Protein AF-A0A6A4ZHB1-F1 (afdb_monomer_lite)

Sequence (116 aa):
MVVSAEVQTEQSQLHALQKLDEQCVQFQLQGNYVSALECMERALVLRRHFFGLDAVEVRESCKAVAEMCNLLSMTYLQQENYGVTLELLKKAEILTENHPQERATTLNNMACYYRR

InterPro domains:
  IPR011990 Tetratricopeptide-like helical domain superfamily [G3DSA:1.25.40.10] (4-116)
  IPR011990 Tetratricopeptide-like helical domain superfamily [SSF48452] (26-115)

Structure (mmCIF, N/CA/C/O backbone):
data_AF-A0A6A4ZHB1-F1
#
_entry.id   AF-A0A6A4ZHB1-F1
#
loop_
_atom_site.group_PDB
_atom_site.id
_atom_site.type_symbol
_atom_site.label_atom_id
_atom_site.label_alt_id
_atom_site.label_comp_id
_atom_site.label_asym_id
_atom_site.label_entity_id
_atom_site.label_seq_id
_atom_site.pdbx_PDB_ins_code
_atom_site.Cartn_x
_atom_site.Cartn_y
_atom_site.Cartn_z
_atom_site.occupancy
_atom_site.B_iso_or_equiv
_atom_site.auth_seq_id
_atom_site.auth_comp_id
_atom_site.auth_asym_id
_atom_site.auth_atom_id
_atom_site.pdbx_PDB_model_num
ATOM 1 N N . MET A 1 1 ? -30.152 -4.888 26.735 1.00 53.59 1 MET A N 1
ATOM 2 C CA . MET A 1 1 ? -29.152 -5.958 26.510 1.00 53.59 1 MET A CA 1
ATOM 3 C C . MET A 1 1 ? -28.446 -5.879 25.152 1.00 53.59 1 MET A C 1
ATOM 5 O O . MET A 1 1 ? -27.368 -6.436 25.062 1.00 53.59 1 MET A O 1
ATOM 9 N N . VAL A 1 2 ? -28.976 -5.183 24.132 1.00 55.53 2 VAL A N 1
ATOM 10 C CA . VAL A 1 2 ? -28.323 -5.056 22.804 1.00 55.53 2 VAL A CA 1
ATOM 11 C C . VAL A 1 2 ? -27.139 -4.072 22.820 1.00 55.53 2 VAL A C 1
ATOM 13 O O . VAL A 1 2 ? -26.055 -4.410 22.362 1.00 55.53 2 VAL A O 1
ATOM 16 N N . VAL A 1 3 ? -27.297 -2.927 23.496 1.00 58.41 3 VAL A N 1
ATOM 17 C CA . VAL A 1 3 ? -26.267 -1.870 23.605 1.00 58.41 3 VAL A CA 1
ATOM 18 C C . VAL A 1 3 ? -24.943 -2.385 24.190 1.00 58.41 3 VAL A C 1
ATOM 20 O O . VAL A 1 3 ? -23.870 -1.986 23.763 1.00 58.41 3 VAL A O 1
ATOM 23 N N . SER A 1 4 ? -24.991 -3.313 25.147 1.00 60.66 4 SER A N 1
ATOM 24 C CA . SER A 1 4 ? -23.785 -3.846 25.795 1.00 60.66 4 SER A CA 1
ATOM 25 C C . SER A 1 4 ? -22.967 -4.764 24.880 1.00 60.66 4 SER A C 1
ATOM 27 O O . SER A 1 4 ? -21.753 -4.831 25.027 1.00 60.66 4 SER A O 1
ATOM 29 N N . ALA A 1 5 ? -23.613 -5.465 23.941 1.00 62.44 5 ALA A N 1
ATOM 30 C CA . ALA A 1 5 ? -22.932 -6.350 22.996 1.00 62.44 5 ALA A CA 1
ATOM 31 C C . ALA A 1 5 ? -22.292 -5.562 21.841 1.00 62.44 5 ALA A C 1
ATOM 33 O O . ALA A 1 5 ? -21.167 -5.866 21.445 1.00 62.44 5 ALA A O 1
ATOM 34 N N . GLU A 1 6 ? -22.968 -4.521 21.347 1.00 61.94 6 GLU A N 1
ATOM 35 C CA . GLU A 1 6 ? -22.433 -3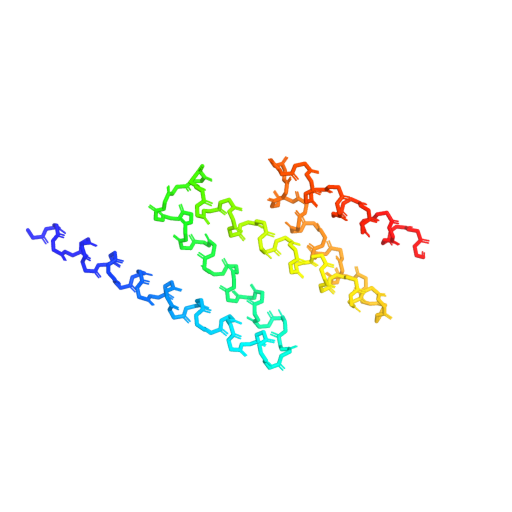.610 20.325 1.00 61.94 6 GLU A CA 1
ATOM 36 C C . GLU A 1 6 ? -21.217 -2.839 20.857 1.00 61.94 6 GLU A C 1
ATOM 38 O O . GLU A 1 6 ? -20.150 -2.904 20.252 1.00 61.94 6 GLU A O 1
ATOM 43 N N . VAL A 1 7 ? -21.313 -2.261 22.061 1.00 63.81 7 VAL A N 1
ATOM 44 C CA . VAL A 1 7 ? -20.196 -1.541 22.706 1.00 63.81 7 VAL A CA 1
ATOM 45 C C . VAL A 1 7 ? -18.989 -2.458 22.962 1.00 63.81 7 VAL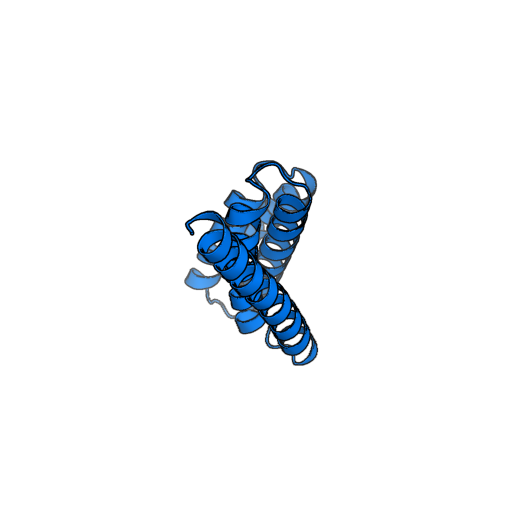 A C 1
ATOM 47 O O . VAL A 1 7 ? -17.843 -2.057 22.755 1.00 63.81 7 VAL A O 1
ATOM 50 N N . GLN A 1 8 ? -19.220 -3.715 23.358 1.00 63.59 8 GLN A N 1
ATOM 51 C CA . GLN A 1 8 ? -18.143 -4.694 23.548 1.00 63.59 8 GLN A CA 1
ATOM 52 C C . GLN A 1 8 ? -17.472 -5.079 22.217 1.00 63.59 8 GLN A C 1
ATOM 54 O O . GLN A 1 8 ? -16.257 -5.300 22.168 1.00 63.59 8 GLN A O 1
ATOM 59 N N . THR A 1 9 ? -18.252 -5.139 21.134 1.00 71.88 9 THR A N 1
ATOM 60 C CA . THR A 1 9 ? -17.756 -5.450 19.787 1.00 71.88 9 THR A CA 1
ATOM 61 C C . THR A 1 9 ? -16.925 -4.291 19.240 1.00 71.88 9 THR A C 1
ATOM 63 O O . THR A 1 9 ? -15.809 -4.515 18.769 1.00 71.88 9 THR A O 1
ATOM 66 N N . GLU A 1 10 ? -17.391 -3.053 19.401 1.00 75.38 10 GLU A N 1
ATOM 67 C CA . GLU A 1 10 ? -16.666 -1.841 19.003 1.00 75.38 10 GLU A CA 1
ATOM 68 C C . GLU A 1 10 ? -15.331 -1.693 19.745 1.00 75.38 10 GLU A C 1
ATOM 70 O O . GLU A 1 10 ? -14.296 -1.477 19.114 1.00 75.38 10 GLU A O 1
ATOM 75 N N . GLN A 1 11 ? -15.306 -1.906 21.066 1.00 79.06 11 GLN A N 1
ATOM 76 C CA . GLN A 1 11 ? -14.057 -1.894 21.839 1.00 79.06 11 GLN A CA 1
ATOM 77 C C . GLN A 1 11 ? -13.073 -2.967 21.363 1.00 79.06 11 GLN A C 1
ATOM 79 O O . GLN A 1 11 ? -11.883 -2.691 21.207 1.00 79.06 11 GLN A O 1
ATOM 84 N N . SER A 1 12 ? -13.552 -4.184 21.089 1.00 81.25 12 SER A N 1
ATOM 85 C CA . SER A 1 12 ? -12.689 -5.271 20.610 1.00 81.25 12 SER A CA 1
ATOM 86 C C . SER A 1 12 ? -12.065 -4.966 19.243 1.00 81.25 12 SER A C 1
ATOM 88 O O . SER A 1 12 ? -10.883 -5.232 19.018 1.00 81.25 12 SER A O 1
ATOM 90 N N . GLN A 1 13 ? -12.832 -4.346 18.347 1.00 82.12 13 GLN A N 1
ATOM 91 C CA . GLN A 1 13 ? -12.375 -3.953 17.021 1.00 82.12 13 GLN A CA 1
ATOM 92 C C . GLN A 1 13 ? -11.426 -2.738 17.077 1.00 82.12 13 GLN A C 1
ATOM 94 O O . GLN A 1 13 ? -10.467 -2.689 16.307 1.00 82.12 13 GLN A O 1
ATOM 99 N N . LEU A 1 14 ? -11.617 -1.801 18.015 1.00 86.06 14 LEU A N 1
ATOM 100 C CA . LEU A 1 14 ? -10.696 -0.678 18.231 1.00 86.06 14 LEU A CA 1
ATOM 101 C C . LEU A 1 14 ? -9.340 -1.170 18.763 1.00 86.06 14 LEU A C 1
ATOM 103 O O . LEU A 1 14 ? -8.290 -0.755 18.275 1.00 86.06 14 LEU A O 1
ATOM 107 N N . HIS A 1 15 ? -9.351 -2.120 19.702 1.00 89.62 15 HIS A N 1
ATOM 108 C CA . HIS A 1 15 ? -8.130 -2.792 20.151 1.00 89.62 15 HIS A CA 1
ATOM 109 C C . HIS A 1 15 ? -7.449 -3.572 19.020 1.00 89.62 15 HIS A C 1
ATOM 111 O O . HIS A 1 15 ? -6.221 -3.578 18.921 1.00 89.62 15 HIS A O 1
ATOM 117 N N . ALA A 1 16 ? -8.223 -4.210 18.137 1.00 91.19 16 ALA A N 1
ATOM 118 C CA . ALA A 1 16 ? -7.670 -4.876 16.961 1.00 91.19 16 ALA A CA 1
ATOM 119 C C . ALA A 1 16 ? -6.991 -3.883 16.002 1.00 91.19 16 ALA A C 1
ATOM 121 O O . ALA A 1 16 ? -5.923 -4.196 15.478 1.00 91.19 16 ALA A O 1
ATOM 122 N N . LEU A 1 17 ? -7.569 -2.692 15.810 1.00 93.25 17 LEU A N 1
ATOM 123 C CA . LEU A 1 17 ? -6.975 -1.625 15.004 1.00 93.25 17 LEU A CA 1
ATOM 124 C C . LEU A 1 17 ? -5.639 -1.151 15.594 1.00 93.25 17 LEU A C 1
ATOM 126 O O . LEU A 1 17 ? -4.641 -1.131 14.880 1.00 93.25 17 LEU A O 1
ATOM 130 N N . GLN A 1 18 ? -5.595 -0.871 16.900 1.00 92.88 18 GLN A N 1
ATOM 131 C CA . GLN A 1 18 ? -4.357 -0.484 17.594 1.00 92.88 18 GLN A CA 1
ATOM 132 C C . GLN A 1 18 ? -3.265 -1.545 17.440 1.00 92.88 18 GLN A C 1
ATOM 134 O O . GLN A 1 18 ? -2.131 -1.237 17.081 1.00 92.88 18 GLN A O 1
ATOM 139 N N . LYS A 1 19 ? -3.622 -2.818 17.633 1.00 95.31 19 LYS A N 1
ATOM 140 C CA . LYS A 1 19 ? -2.685 -3.929 17.466 1.00 95.31 19 LYS A CA 1
ATOM 141 C C . LYS A 1 19 ? -2.158 -4.035 16.031 1.00 95.31 19 LYS A C 1
ATOM 143 O O . LYS A 1 19 ? -0.988 -4.354 15.840 1.00 95.31 19 LYS A O 1
ATOM 148 N N . LEU A 1 20 ? -3.002 -3.798 15.025 1.00 95.94 20 LEU A N 1
ATOM 149 C CA . LEU A 1 20 ? -2.577 -3.793 13.622 1.00 95.94 20 LEU A CA 1
ATOM 150 C C . LEU A 1 20 ? -1.605 -2.648 13.327 1.00 95.94 20 LEU A C 1
ATOM 152 O O . LEU A 1 20 ? -0.622 -2.873 12.623 1.00 95.94 20 LEU A O 1
ATOM 156 N N . ASP A 1 21 ? -1.845 -1.462 13.886 1.00 94.06 21 ASP A N 1
ATOM 157 C CA . ASP A 1 21 ? -0.945 -0.316 13.736 1.00 94.06 21 ASP A CA 1
ATOM 158 C C . ASP A 1 21 ? 0.417 -0.589 14.386 1.00 94.06 21 ASP A C 1
ATOM 160 O O . ASP A 1 21 ? 1.458 -0.375 13.765 1.00 94.06 21 ASP A O 1
ATOM 164 N N . GLU A 1 22 ? 0.430 -1.149 15.597 1.00 96.31 22 GLU A N 1
ATOM 165 C CA . GLU A 1 22 ? 1.664 -1.561 16.272 1.00 96.31 22 GLU A CA 1
ATOM 166 C C . GLU A 1 22 ? 2.436 -2.606 15.456 1.00 96.31 22 GLU A C 1
ATOM 168 O O . GLU A 1 22 ? 3.643 -2.469 15.250 1.00 96.31 22 GLU A O 1
ATOM 173 N N . GLN A 1 23 ? 1.749 -3.634 14.944 1.00 96.88 23 GLN A N 1
ATOM 174 C CA . GLN A 1 23 ? 2.361 -4.656 14.091 1.00 96.88 23 GLN A CA 1
ATOM 175 C C . GLN A 1 23 ? 2.929 -4.062 12.800 1.00 96.88 23 GLN A C 1
ATOM 177 O O . GLN A 1 23 ? 4.041 -4.417 12.413 1.00 96.88 23 GLN A O 1
ATOM 182 N N . CYS A 1 24 ? 2.203 -3.139 12.163 1.00 95.75 24 CYS A N 1
ATOM 183 C CA . CYS A 1 24 ? 2.679 -2.424 10.984 1.00 95.75 24 CYS A CA 1
ATOM 184 C C . CYS A 1 24 ? 3.996 -1.699 11.278 1.00 95.75 24 CYS A C 1
ATOM 186 O O . CYS A 1 24 ? 4.978 -1.904 10.564 1.00 95.75 24 CYS A O 1
ATOM 188 N N . VAL A 1 25 ? 4.046 -0.913 12.358 1.00 95.44 25 VAL A N 1
ATOM 189 C CA . VAL A 1 25 ? 5.255 -0.179 12.759 1.00 95.44 25 VAL A CA 1
ATOM 190 C C . VAL A 1 25 ? 6.418 -1.139 13.011 1.00 95.44 25 VAL A C 1
ATOM 192 O O . VAL A 1 25 ? 7.526 -0.904 12.531 1.00 95.44 25 VAL A O 1
ATOM 195 N N . GLN A 1 26 ? 6.180 -2.254 13.706 1.00 97.75 26 GLN A N 1
ATOM 196 C CA . GLN A 1 26 ? 7.218 -3.260 13.945 1.00 97.75 26 GLN A CA 1
ATOM 197 C C . GLN A 1 26 ? 7.742 -3.876 12.641 1.00 97.75 26 GLN A C 1
ATOM 199 O O . GLN A 1 26 ? 8.955 -3.991 12.465 1.00 97.75 26 GLN A O 1
ATOM 204 N N . PHE A 1 27 ? 6.860 -4.220 11.700 1.00 98.00 27 PHE A N 1
ATOM 205 C CA . PHE A 1 27 ? 7.276 -4.741 10.398 1.00 98.00 27 PHE A CA 1
ATOM 206 C C . PHE A 1 27 ? 8.057 -3.711 9.576 1.00 98.00 27 PHE A C 1
ATOM 208 O O . PHE A 1 27 ? 9.061 -4.074 8.962 1.00 98.00 27 PHE A O 1
ATOM 215 N N . GLN A 1 28 ? 7.669 -2.432 9.608 1.00 93.88 28 GLN A N 1
ATOM 216 C CA . GLN A 1 28 ? 8.422 -1.355 8.955 1.00 93.88 28 GLN A CA 1
ATOM 217 C C . GLN A 1 28 ? 9.830 -1.203 9.542 1.00 93.88 28 GLN A C 1
ATOM 219 O O . GLN A 1 28 ? 10.791 -1.088 8.783 1.00 93.88 28 GLN A O 1
ATOM 224 N N . LEU A 1 29 ? 9.974 -1.255 10.872 1.00 96.31 29 LEU A N 1
ATOM 225 C CA . LEU A 1 29 ? 11.279 -1.189 11.547 1.00 96.31 29 LEU A CA 1
ATOM 226 C C . LEU A 1 29 ? 12.183 -2.380 11.201 1.00 96.31 29 LEU A C 1
ATOM 228 O O . LEU A 1 29 ? 13.402 -2.238 11.155 1.00 96.31 29 LEU A O 1
ATOM 232 N N . GLN A 1 30 ? 11.592 -3.544 10.931 1.00 96.75 30 GLN A N 1
ATOM 233 C CA . GLN A 1 30 ? 12.302 -4.748 10.490 1.00 96.75 30 GLN A CA 1
ATOM 234 C C . GLN A 1 30 ? 12.577 -4.769 8.975 1.00 96.75 30 GLN A C 1
ATOM 236 O O . GLN A 1 30 ? 13.201 -5.708 8.484 1.00 96.75 30 GLN A O 1
ATOM 241 N N . GLY A 1 31 ? 12.099 -3.773 8.220 1.00 94.56 31 GLY A N 1
ATOM 242 C CA . GLY A 1 31 ? 12.192 -3.735 6.758 1.00 94.56 31 GLY A CA 1
ATOM 243 C C . GLY A 1 31 ? 11.269 -4.728 6.038 1.00 94.56 31 GLY A C 1
ATOM 244 O O . GLY A 1 31 ? 11.374 -4.896 4.824 1.00 94.56 31 GLY A O 1
ATOM 245 N N . ASN A 1 32 ? 10.346 -5.382 6.750 1.00 96.81 32 ASN A N 1
ATOM 246 C CA . ASN A 1 32 ? 9.365 -6.290 6.160 1.00 96.81 32 ASN A CA 1
ATOM 247 C C . ASN A 1 32 ? 8.138 -5.511 5.657 1.00 96.81 32 ASN A C 1
ATOM 249 O O . ASN A 1 32 ? 7.049 -5.547 6.233 1.00 96.81 32 ASN A O 1
ATOM 253 N N . TYR A 1 33 ? 8.326 -4.783 4.559 1.00 96.38 33 TYR A N 1
ATOM 254 C CA . TYR A 1 33 ? 7.298 -3.906 3.996 1.00 96.38 33 TYR A CA 1
ATOM 255 C C . TYR A 1 33 ? 6.075 -4.652 3.440 1.00 96.38 33 TYR A C 1
ATOM 257 O O . TYR A 1 33 ? 4.991 -4.077 3.402 1.00 96.38 33 TYR A O 1
ATOM 265 N N . VAL A 1 34 ? 6.210 -5.927 3.057 1.00 97.06 34 VAL A N 1
ATOM 266 C CA . VAL A 1 34 ? 5.081 -6.744 2.573 1.00 97.06 34 VAL A CA 1
ATOM 267 C C . VAL A 1 34 ? 4.126 -7.058 3.722 1.00 97.06 34 VAL A C 1
ATOM 269 O O . VAL A 1 34 ? 2.936 -6.771 3.626 1.00 97.06 34 VAL A O 1
ATOM 272 N N . SER A 1 35 ? 4.647 -7.556 4.848 1.00 97.44 35 SER A N 1
ATOM 273 C CA . SER A 1 35 ? 3.826 -7.787 6.042 1.00 97.44 35 SER A CA 1
ATOM 274 C C . SER A 1 35 ? 3.280 -6.482 6.630 1.00 97.44 35 SER A C 1
ATOM 276 O O . SER A 1 35 ? 2.155 -6.459 7.128 1.00 97.44 35 SER A O 1
ATOM 278 N N . ALA A 1 36 ? 4.026 -5.375 6.529 1.00 97.94 36 ALA A N 1
ATOM 279 C CA . ALA A 1 36 ? 3.505 -4.060 6.898 1.00 97.94 36 ALA A CA 1
ATOM 280 C C . ALA A 1 36 ? 2.288 -3.672 6.041 1.00 97.94 36 ALA A C 1
ATOM 282 O O . ALA A 1 36 ? 1.259 -3.287 6.594 1.00 97.94 36 ALA A O 1
ATOM 283 N N . LEU A 1 37 ? 2.365 -3.836 4.714 1.00 98.12 37 LEU A N 1
ATOM 284 C CA . LEU A 1 37 ? 1.253 -3.546 3.807 1.00 98.12 37 LEU A CA 1
ATOM 285 C C . LEU A 1 37 ? 0.005 -4.379 4.148 1.00 98.12 37 LEU A C 1
ATOM 287 O O . LEU A 1 37 ? -1.092 -3.828 4.218 1.00 98.12 37 LEU A O 1
ATOM 291 N N . GLU A 1 38 ? 0.158 -5.673 4.438 1.00 97.31 38 GLU A N 1
ATOM 292 C CA . GLU A 1 38 ? -0.960 -6.527 4.869 1.00 97.31 38 GLU A CA 1
ATOM 293 C C . GLU A 1 38 ? -1.631 -6.009 6.153 1.00 97.31 38 GLU A C 1
ATOM 295 O O . GLU A 1 38 ? -2.863 -5.971 6.251 1.00 97.31 38 GLU A O 1
ATOM 300 N N . CYS A 1 39 ? -0.841 -5.574 7.142 1.00 97.62 39 CYS A N 1
ATOM 301 C CA . CYS A 1 39 ? -1.363 -4.950 8.359 1.00 97.62 39 CYS A CA 1
ATOM 302 C C . CYS A 1 39 ? -2.121 -3.653 8.047 1.00 97.62 39 CYS A C 1
ATOM 304 O O . CYS A 1 39 ? -3.230 -3.462 8.554 1.00 97.62 39 CYS A O 1
ATOM 306 N N . MET A 1 40 ? -1.567 -2.792 7.189 1.00 97.75 40 MET A N 1
ATOM 307 C CA . MET A 1 40 ? -2.186 -1.519 6.807 1.00 97.75 40 MET A CA 1
ATOM 308 C C . MET A 1 40 ? -3.505 -1.718 6.057 1.00 97.75 40 MET A C 1
ATOM 310 O O . MET A 1 40 ? -4.468 -1.000 6.317 1.00 97.75 40 MET A O 1
ATOM 314 N N . GLU A 1 41 ? -3.592 -2.711 5.171 1.00 97.50 41 GLU A N 1
ATOM 315 C CA . GLU A 1 41 ? -4.824 -3.031 4.442 1.00 97.50 41 GLU A CA 1
ATOM 316 C C . GLU A 1 41 ? -5.928 -3.509 5.386 1.00 97.50 41 GLU A C 1
ATOM 318 O O . GLU A 1 41 ? -7.069 -3.048 5.307 1.00 97.50 41 GLU A O 1
ATOM 323 N N . ARG A 1 42 ? -5.589 -4.378 6.344 1.00 96.75 42 ARG A N 1
ATOM 324 C CA . ARG A 1 42 ? -6.534 -4.822 7.379 1.00 96.75 42 ARG A CA 1
ATOM 325 C C . ARG A 1 42 ? -6.988 -3.659 8.258 1.00 96.75 42 ARG A C 1
ATOM 327 O O . ARG A 1 42 ? -8.174 -3.557 8.570 1.00 96.75 42 ARG A O 1
ATOM 334 N N . ALA A 1 43 ? -6.067 -2.773 8.628 1.00 96.50 43 ALA A N 1
ATOM 335 C CA . ALA A 1 43 ? -6.375 -1.585 9.413 1.00 96.50 43 ALA A CA 1
ATOM 336 C C . ALA A 1 43 ? -7.284 -0.615 8.636 1.00 96.50 43 ALA A C 1
ATOM 338 O O . ALA A 1 43 ? -8.244 -0.091 9.200 1.00 96.50 43 ALA A O 1
ATOM 339 N N . LEU A 1 44 ? -7.060 -0.440 7.329 1.00 96.12 44 LEU A N 1
ATOM 340 C CA . LEU A 1 44 ? -7.911 0.371 6.455 1.00 96.12 44 LEU A CA 1
ATOM 341 C C . LEU A 1 44 ? -9.349 -0.165 6.400 1.00 96.12 44 LEU A C 1
ATOM 343 O O . LEU A 1 44 ? -10.295 0.618 6.474 1.00 96.12 44 LEU A O 1
ATOM 347 N N . VAL A 1 45 ? -9.534 -1.486 6.317 1.00 95.00 45 VAL A N 1
ATOM 348 C CA . VAL A 1 45 ? -10.872 -2.105 6.352 1.00 95.00 45 VAL A CA 1
ATOM 349 C C . VAL A 1 45 ? -11.605 -1.765 7.653 1.00 95.00 45 VAL A C 1
ATOM 351 O O . VAL A 1 45 ? -12.766 -1.359 7.610 1.00 95.00 45 VAL A O 1
ATOM 354 N N . LEU A 1 46 ? -10.923 -1.856 8.798 1.00 93.62 46 LEU A N 1
ATOM 355 C CA . LEU A 1 46 ? -11.509 -1.487 10.089 1.00 93.62 46 LEU A CA 1
ATOM 356 C C . LEU A 1 46 ? -11.818 0.013 10.168 1.00 93.62 46 LEU A C 1
ATOM 358 O O . LEU A 1 46 ? -12.916 0.384 10.573 1.00 93.62 46 LEU A O 1
ATOM 362 N N . ARG A 1 47 ? -10.903 0.885 9.726 1.00 94.00 47 ARG A N 1
ATOM 363 C CA . ARG A 1 47 ? -11.138 2.340 9.702 1.00 94.00 47 ARG A CA 1
ATOM 364 C C . ARG A 1 47 ? -12.355 2.708 8.855 1.00 94.00 47 ARG A C 1
ATOM 366 O O . ARG A 1 47 ? -13.162 3.524 9.286 1.00 94.00 47 ARG A O 1
ATOM 373 N N . ARG A 1 48 ? -12.530 2.071 7.691 1.00 94.12 48 ARG A N 1
ATOM 374 C CA . ARG A 1 48 ? -13.707 2.273 6.826 1.00 94.12 48 ARG A CA 1
ATOM 375 C C . ARG A 1 48 ? -15.007 1.868 7.510 1.00 94.12 48 ARG A C 1
ATOM 377 O O . ARG A 1 48 ? -16.009 2.550 7.328 1.00 94.12 48 ARG A O 1
ATOM 384 N N . HIS A 1 49 ? -14.980 0.783 8.282 1.00 91.25 49 HIS A N 1
ATOM 385 C CA . HIS A 1 49 ? -16.134 0.325 9.051 1.00 91.25 49 HIS A CA 1
ATOM 386 C C . H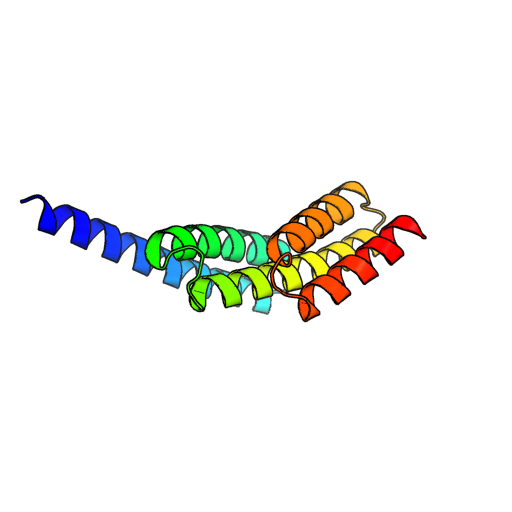IS A 1 49 ? -16.492 1.292 10.191 1.00 91.25 49 HIS A C 1
ATOM 388 O O . HIS A 1 49 ? -17.665 1.582 10.392 1.00 91.25 49 HIS A O 1
ATOM 394 N N . PHE A 1 50 ? -15.494 1.816 10.908 1.00 89.50 50 PHE A N 1
ATOM 395 C CA . PHE A 1 50 ? -15.710 2.669 12.080 1.00 89.50 50 PHE A CA 1
ATOM 396 C C . PHE A 1 50 ? -16.029 4.126 11.767 1.00 89.50 50 PHE A C 1
ATOM 398 O O . PHE A 1 50 ? -16.941 4.701 12.353 1.00 89.50 50 PHE A O 1
ATOM 405 N N . PHE A 1 51 ? -15.239 4.739 10.889 1.00 89.94 51 PHE A N 1
ATOM 406 C CA . PHE A 1 51 ? -15.272 6.185 10.674 1.00 89.94 51 PHE A CA 1
ATOM 407 C C . PHE A 1 51 ? -16.085 6.568 9.431 1.00 89.94 51 PHE A C 1
ATOM 409 O O . PHE A 1 51 ? -16.459 7.725 9.264 1.00 89.94 51 PHE A O 1
ATOM 416 N N . GLY A 1 52 ? -16.401 5.597 8.569 1.00 91.06 52 GLY A N 1
ATOM 417 C CA . GLY A 1 52 ? -17.025 5.839 7.272 1.00 91.06 52 GLY A CA 1
ATOM 418 C C . GLY A 1 52 ? -16.013 6.261 6.203 1.00 91.06 52 GLY A C 1
ATOM 419 O O . GLY A 1 52 ? -14.864 6.585 6.488 1.00 91.06 52 GLY A O 1
ATOM 420 N N . LEU A 1 53 ? -16.430 6.223 4.936 1.00 90.69 53 LEU A N 1
ATOM 421 C CA . LEU A 1 53 ? -15.523 6.367 3.787 1.00 90.69 53 LEU A CA 1
ATOM 422 C C . LEU A 1 53 ? -14.913 7.769 3.641 1.00 90.69 53 LEU A C 1
ATOM 424 O O . LEU A 1 53 ? -13.789 7.882 3.159 1.00 90.69 53 LEU A O 1
ATOM 428 N N . ASP A 1 54 ? -15.631 8.808 4.070 1.00 90.44 54 ASP A N 1
ATOM 429 C CA . ASP A 1 54 ? -15.223 10.208 3.884 1.00 90.44 54 ASP A CA 1
ATOM 430 C C . ASP A 1 54 ? -14.373 10.763 5.035 1.00 90.44 54 ASP A C 1
ATOM 432 O O . ASP A 1 54 ? -13.859 11.886 4.946 1.00 90.44 54 ASP A O 1
ATOM 436 N N . ALA A 1 55 ? -14.212 9.980 6.106 1.00 93.81 55 ALA A N 1
ATOM 437 C CA . ALA A 1 55 ? -13.455 10.366 7.284 1.00 93.81 55 ALA A CA 1
ATOM 438 C C . ALA A 1 55 ? -11.977 10.618 6.968 1.00 93.81 55 ALA A C 1
ATOM 440 O O . ALA A 1 55 ? -11.365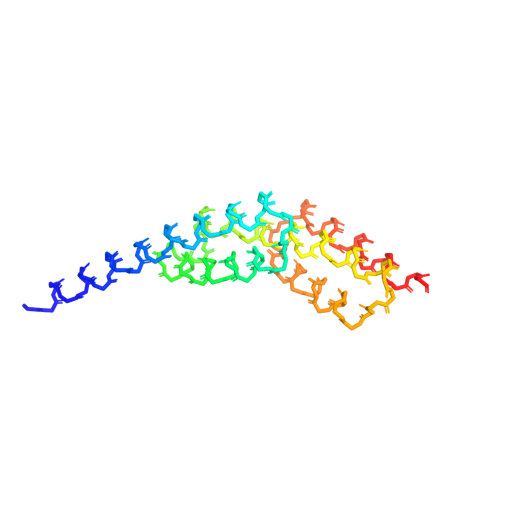 9.965 6.114 1.00 93.81 55 ALA A O 1
ATOM 441 N N . VAL A 1 56 ? -11.386 11.559 7.703 1.00 93.50 56 VAL A N 1
ATOM 442 C CA . VAL A 1 56 ? -9.976 11.932 7.541 1.00 93.50 56 VAL A CA 1
ATOM 443 C C . VAL A 1 56 ? -9.075 10.736 7.856 1.00 93.50 56 VAL A C 1
ATOM 445 O O . VAL A 1 56 ? -8.119 10.479 7.136 1.00 93.50 56 VAL A O 1
ATOM 448 N N . GLU A 1 57 ? -9.427 9.927 8.851 1.00 92.88 57 GLU A N 1
ATOM 449 C CA . GLU A 1 57 ? -8.698 8.726 9.259 1.00 92.88 57 GLU A CA 1
ATOM 450 C C . GLU A 1 57 ? -8.619 7.681 8.138 1.00 92.88 57 GLU A C 1
ATOM 452 O O . GLU A 1 57 ? -7.583 7.041 7.943 1.00 92.88 57 GLU A O 1
ATOM 457 N N . VAL A 1 58 ? -9.705 7.507 7.379 1.00 95.19 58 VAL A N 1
ATOM 458 C CA . VAL A 1 58 ? -9.735 6.603 6.220 1.00 95.19 58 VAL A CA 1
ATOM 459 C C . VAL A 1 58 ? -8.902 7.175 5.087 1.00 95.19 58 VAL A C 1
ATOM 461 O O . VAL A 1 58 ? -8.136 6.441 4.467 1.00 95.19 58 VAL A O 1
ATOM 464 N N . ARG A 1 59 ? -9.002 8.484 4.857 1.00 94.62 59 ARG A N 1
ATOM 465 C CA . ARG A 1 59 ? -8.247 9.198 3.829 1.00 94.62 59 ARG A CA 1
ATOM 466 C C . ARG A 1 59 ? -6.738 9.069 4.014 1.00 94.62 59 ARG A C 1
ATOM 468 O O . ARG A 1 59 ? -6.039 8.648 3.095 1.00 94.62 59 ARG A O 1
ATOM 475 N N . GLU A 1 60 ? -6.254 9.367 5.216 1.00 94.06 60 GLU A N 1
ATOM 476 C CA . GLU A 1 60 ? -4.835 9.250 5.560 1.00 94.06 60 GLU A CA 1
ATOM 477 C C . GLU A 1 60 ? -4.363 7.792 5.472 1.00 94.06 60 GLU A C 1
ATOM 479 O O . GLU A 1 60 ? -3.275 7.509 4.970 1.00 94.06 60 GLU A O 1
ATOM 484 N N . SER A 1 61 ? -5.210 6.836 5.869 1.00 95.69 61 SER A N 1
ATOM 485 C CA . SER A 1 61 ? -4.892 5.412 5.733 1.00 95.69 61 SER A CA 1
ATOM 486 C C . SER A 1 61 ? -4.845 4.956 4.267 1.00 95.69 61 SER A C 1
ATOM 488 O O . SER A 1 61 ? -3.968 4.167 3.922 1.00 95.69 61 SER A O 1
ATOM 490 N N . CYS A 1 62 ? -5.739 5.434 3.394 1.00 96.56 62 CYS A N 1
ATOM 491 C CA . CYS A 1 62 ? -5.700 5.157 1.952 1.00 96.56 62 CYS A CA 1
ATOM 492 C C . CYS A 1 62 ? -4.412 5.689 1.326 1.00 96.56 62 CYS A C 1
ATOM 494 O O . CYS A 1 62 ? -3.743 4.963 0.589 1.00 96.56 62 CYS A O 1
ATOM 496 N N . LYS A 1 63 ? -4.043 6.929 1.668 1.00 96.00 63 LYS A N 1
ATOM 497 C CA . LYS A 1 63 ? -2.784 7.548 1.254 1.00 96.00 63 LYS A CA 1
ATOM 498 C C . LYS A 1 63 ? -1.582 6.692 1.653 1.00 96.00 63 LYS A C 1
ATOM 500 O O . LYS A 1 63 ? -0.792 6.321 0.788 1.00 96.00 63 LYS A O 1
ATOM 505 N N . ALA A 1 64 ? -1.481 6.314 2.926 1.00 95.88 64 ALA A N 1
ATOM 506 C CA . ALA A 1 64 ? -0.353 5.528 3.423 1.00 95.88 64 ALA A CA 1
ATOM 507 C C . ALA A 1 64 ? -0.250 4.151 2.737 1.00 95.88 64 ALA A C 1
ATOM 509 O O . ALA A 1 64 ? 0.842 3.709 2.373 1.00 95.88 64 ALA A O 1
ATOM 510 N N . VAL A 1 65 ? -1.384 3.473 2.515 1.00 98.00 65 VAL A N 1
ATOM 511 C CA . VAL A 1 65 ? -1.416 2.191 1.786 1.00 98.00 65 VAL A CA 1
ATOM 512 C C . VAL A 1 65 ? -0.972 2.385 0.333 1.00 98.00 65 VAL A C 1
ATOM 514 O O . VAL A 1 65 ? -0.161 1.606 -0.165 1.00 98.00 65 VAL A O 1
ATOM 517 N N . ALA A 1 66 ? -1.437 3.438 -0.344 1.00 98.19 66 ALA A N 1
ATOM 518 C CA . ALA A 1 66 ? -1.039 3.732 -1.718 1.00 98.19 66 ALA A CA 1
ATOM 519 C C . ALA A 1 66 ? 0.461 4.044 -1.847 1.00 98.19 66 ALA A C 1
ATOM 521 O O . ALA A 1 66 ? 1.110 3.572 -2.783 1.00 98.19 66 ALA A O 1
ATOM 522 N N . GLU A 1 67 ? 1.034 4.797 -0.907 1.00 97.25 67 GLU A N 1
ATOM 523 C CA . GLU A 1 67 ? 2.475 5.069 -0.842 1.00 97.25 67 GLU A CA 1
ATOM 524 C C . GLU A 1 67 ? 3.287 3.775 -0.691 1.00 97.25 67 GLU A C 1
ATOM 526 O O . GLU A 1 67 ? 4.247 3.560 -1.436 1.00 97.25 67 GLU A O 1
ATOM 531 N N . MET A 1 68 ? 2.860 2.867 0.192 1.00 98.12 68 MET A N 1
ATOM 532 C CA . MET A 1 68 ? 3.501 1.558 0.350 1.00 98.12 68 MET A CA 1
ATOM 533 C C . MET A 1 68 ? 3.379 0.678 -0.891 1.00 98.12 68 MET A C 1
ATOM 535 O O . MET A 1 68 ? 4.362 0.056 -1.301 1.00 98.12 68 MET A O 1
ATOM 539 N N . CYS A 1 69 ? 2.205 0.641 -1.525 1.00 98.56 69 CYS A N 1
ATOM 540 C CA . CYS A 1 69 ? 2.025 -0.063 -2.791 1.00 98.56 69 CYS A CA 1
ATOM 541 C C . CYS A 1 69 ? 2.961 0.490 -3.871 1.00 98.56 69 CYS A C 1
ATOM 543 O O . CYS A 1 69 ? 3.612 -0.288 -4.565 1.00 98.56 69 CYS A O 1
ATOM 545 N N . ASN A 1 70 ? 3.078 1.816 -3.990 1.00 98.44 70 ASN A N 1
ATOM 546 C CA . ASN A 1 70 ? 3.993 2.459 -4.932 1.00 98.44 70 ASN A CA 1
ATOM 547 C C . ASN A 1 70 ? 5.450 2.060 -4.667 1.00 98.44 70 ASN A C 1
ATOM 549 O O . ASN A 1 70 ? 6.136 1.635 -5.599 1.00 98.44 70 ASN A O 1
ATOM 553 N N . LEU A 1 71 ? 5.902 2.127 -3.412 1.00 97.94 71 LEU A N 1
ATOM 554 C CA . LEU A 1 71 ? 7.253 1.725 -3.017 1.00 97.94 71 LEU A CA 1
ATOM 555 C C . LEU A 1 71 ? 7.544 0.269 -3.409 1.00 97.94 71 LEU A C 1
ATOM 557 O O . LEU A 1 71 ? 8.470 0.003 -4.175 1.00 97.94 71 LEU A O 1
ATOM 561 N N . LEU A 1 72 ? 6.714 -0.663 -2.931 1.00 98.50 72 LEU A N 1
ATOM 562 C CA . LEU A 1 72 ? 6.884 -2.093 -3.185 1.00 98.50 72 LEU A CA 1
ATOM 563 C C . LEU A 1 72 ? 6.796 -2.419 -4.674 1.00 98.50 72 LEU A C 1
ATOM 565 O O . LEU A 1 72 ? 7.566 -3.240 -5.168 1.00 98.50 72 LEU A O 1
ATOM 569 N N . SER A 1 73 ? 5.901 -1.761 -5.413 1.00 98.44 73 SER A N 1
ATOM 570 C CA . SER A 1 73 ? 5.752 -1.996 -6.848 1.00 98.44 73 SER A CA 1
ATOM 571 C C . SER A 1 73 ? 7.056 -1.718 -7.599 1.00 98.44 73 SER A C 1
ATOM 573 O O . SER A 1 73 ? 7.452 -2.523 -8.443 1.00 98.44 73 SER A O 1
ATOM 575 N N . MET A 1 74 ? 7.772 -0.6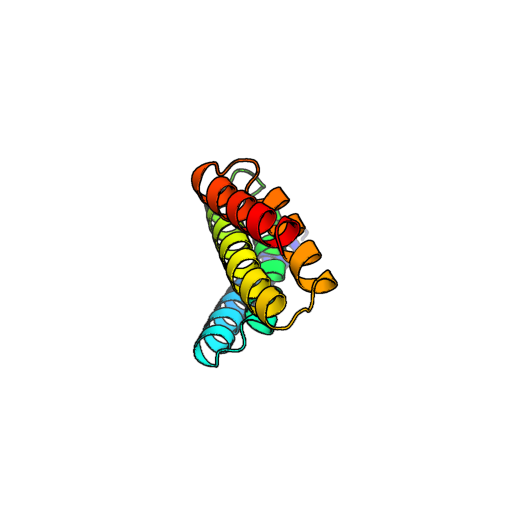43 -7.249 1.00 98.44 74 MET A N 1
ATOM 576 C CA . MET A 1 74 ? 9.055 -0.300 -7.863 1.00 98.44 74 MET A CA 1
ATOM 577 C C . MET A 1 74 ? 10.167 -1.257 -7.438 1.00 98.44 74 MET A C 1
ATOM 579 O O . MET A 1 74 ? 10.979 -1.645 -8.277 1.00 98.44 74 MET A O 1
ATOM 583 N N . THR A 1 75 ? 10.162 -1.724 -6.188 1.00 98.00 75 THR A N 1
ATOM 584 C CA . THR A 1 75 ? 11.064 -2.796 -5.741 1.00 98.00 75 THR A CA 1
ATOM 585 C C . THR A 1 75 ? 10.847 -4.084 -6.539 1.00 98.00 75 THR A C 1
ATOM 587 O O . THR A 1 75 ? 11.808 -4.674 -7.025 1.00 98.00 75 THR A O 1
ATOM 590 N N . TYR A 1 76 ? 9.596 -4.502 -6.740 1.00 98.44 76 TYR A N 1
ATOM 591 C CA . TYR A 1 76 ? 9.274 -5.683 -7.544 1.00 98.44 76 TYR A CA 1
ATOM 592 C C . TYR A 1 76 ? 9.546 -5.482 -9.036 1.00 98.44 76 TYR A C 1
ATOM 594 O O . TYR A 1 76 ? 9.931 -6.435 -9.712 1.00 98.44 76 TYR A O 1
ATOM 602 N N . LEU A 1 77 ? 9.423 -4.251 -9.545 1.00 98.19 77 LEU A N 1
ATOM 603 C CA . LEU A 1 77 ? 9.736 -3.933 -10.937 1.00 98.19 77 LEU A CA 1
ATOM 604 C C . LEU A 1 77 ? 11.225 -4.152 -11.223 1.00 98.19 77 LEU A C 1
ATOM 606 O O . LEU A 1 77 ? 11.563 -4.726 -12.254 1.00 98.19 77 LEU A O 1
ATOM 610 N N . GLN A 1 78 ? 12.099 -3.744 -10.296 1.00 97.75 78 GLN A N 1
ATOM 611 C CA . GLN A 1 78 ? 13.546 -3.982 -10.376 1.00 97.75 78 GLN A CA 1
ATOM 612 C C . GLN A 1 78 ? 13.914 -5.470 -10.324 1.00 97.75 78 GLN A C 1
ATOM 614 O O . GLN A 1 78 ? 14.950 -5.860 -10.847 1.00 97.75 78 GLN A O 1
ATOM 619 N N . GLN A 1 79 ? 13.069 -6.293 -9.703 1.00 97.94 79 GLN A N 1
ATOM 620 C CA . GLN A 1 79 ? 13.224 -7.749 -9.641 1.00 97.94 79 GLN A CA 1
ATOM 621 C C . GLN A 1 79 ? 12.532 -8.468 -10.810 1.00 97.94 79 GLN A C 1
ATOM 623 O O . GLN A 1 79 ? 12.378 -9.685 -10.768 1.00 97.94 79 GLN A O 1
ATOM 628 N N . GLU A 1 80 ? 12.055 -7.724 -11.813 1.00 97.69 80 GLU A N 1
ATOM 629 C CA . GLU A 1 80 ? 11.328 -8.244 -12.979 1.00 97.69 80 GLU A CA 1
ATOM 630 C C . GLU A 1 80 ? 10.030 -8.999 -12.629 1.00 97.69 80 GLU A C 1
ATOM 632 O O . GLU A 1 80 ? 9.455 -9.718 -13.447 1.00 97.69 80 GLU A O 1
ATOM 637 N N . ASN A 1 81 ? 9.490 -8.785 -11.424 1.00 98.12 81 ASN A N 1
ATOM 638 C CA . ASN A 1 81 ? 8.224 -9.373 -10.999 1.00 98.12 81 ASN A CA 1
ATOM 639 C C . ASN A 1 81 ? 7.035 -8.508 -11.450 1.00 98.12 81 ASN A C 1
ATOM 641 O O . ASN A 1 81 ? 6.351 -7.844 -10.669 1.00 98.12 81 ASN A O 1
ATOM 645 N N . TYR A 1 82 ? 6.786 -8.527 -12.758 1.00 97.81 82 TYR A N 1
ATOM 646 C CA . TYR A 1 82 ? 5.799 -7.669 -13.415 1.00 97.81 82 TYR A CA 1
ATOM 647 C C . TYR A 1 82 ? 4.343 -7.960 -13.041 1.00 97.81 82 TYR A C 1
ATOM 649 O O . TYR A 1 82 ? 3.495 -7.078 -13.206 1.00 97.81 82 TYR A O 1
ATOM 657 N N . GLY A 1 83 ? 4.038 -9.173 -12.574 1.00 98.19 83 GLY A N 1
ATOM 658 C CA . GLY A 1 83 ? 2.704 -9.521 -12.084 1.00 98.19 83 GLY A CA 1
ATOM 659 C C . GLY A 1 83 ? 2.3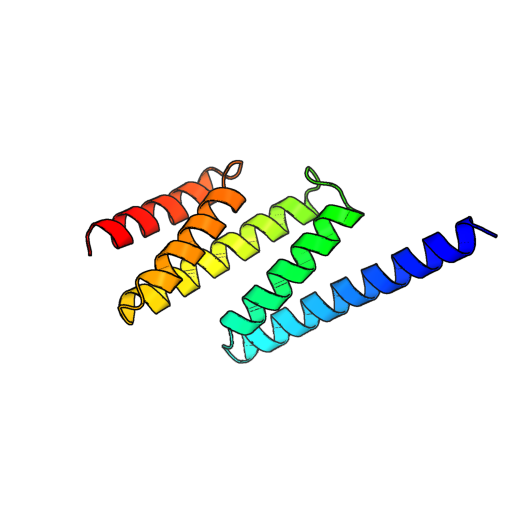91 -8.747 -10.808 1.00 98.19 83 GLY A C 1
ATOM 660 O O . GLY A 1 83 ? 1.480 -7.919 -10.791 1.00 98.19 83 GLY A O 1
ATOM 661 N N . VAL A 1 84 ? 3.236 -8.927 -9.788 1.00 98.19 84 VAL A N 1
ATOM 662 C CA . VAL A 1 84 ? 3.072 -8.278 -8.479 1.00 98.19 84 VAL A CA 1
ATOM 663 C C . VAL A 1 84 ? 3.163 -6.756 -8.598 1.00 98.19 84 VAL A C 1
ATOM 665 O O . VAL A 1 84 ? 2.362 -6.043 -7.994 1.00 98.19 84 VAL A O 1
ATOM 668 N N . THR A 1 85 ? 4.071 -6.228 -9.428 1.00 98.56 85 THR A N 1
ATOM 669 C CA . THR A 1 85 ? 4.138 -4.777 -9.656 1.00 98.56 85 THR A CA 1
ATOM 670 C C . THR A 1 85 ? 2.811 -4.217 -10.171 1.00 98.56 85 THR A C 1
ATOM 672 O O . THR A 1 85 ? 2.365 -3.182 -9.677 1.00 98.56 85 THR A O 1
ATOM 675 N N . LEU A 1 86 ? 2.166 -4.868 -11.149 1.00 98.50 86 LEU A N 1
ATOM 676 C CA . LEU A 1 86 ? 0.917 -4.347 -11.716 1.00 98.50 86 LEU A CA 1
ATOM 677 C C . LEU A 1 86 ? -0.222 -4.386 -10.705 1.00 98.50 86 LEU A C 1
ATOM 679 O O . LEU A 1 86 ? -1.023 -3.456 -10.655 1.00 98.50 86 LEU A O 1
ATOM 683 N N . GLU A 1 87 ? -0.303 -5.460 -9.924 1.00 98.50 87 GLU A N 1
ATOM 684 C CA . GLU A 1 87 ? -1.318 -5.613 -8.883 1.00 98.50 87 GLU A CA 1
ATOM 685 C C . GLU A 1 87 ? -1.211 -4.501 -7.837 1.00 98.50 87 GLU A C 1
ATOM 687 O O . GLU A 1 87 ? -2.213 -3.861 -7.511 1.00 98.50 87 GLU A O 1
ATOM 692 N N . LEU A 1 88 ? 0.007 -4.207 -7.377 1.00 98.69 88 LEU A N 1
ATOM 693 C CA . LEU A 1 88 ? 0.261 -3.123 -6.431 1.00 98.69 88 LEU A CA 1
ATOM 694 C C . LEU A 1 88 ? -0.063 -1.747 -7.026 1.00 98.69 88 LEU A C 1
ATOM 696 O O . LEU A 1 88 ? -0.704 -0.935 -6.361 1.00 98.69 88 LEU A O 1
ATOM 700 N N . LEU A 1 89 ? 0.312 -1.489 -8.284 1.00 98.62 89 LEU A N 1
ATOM 701 C CA . LEU A 1 89 ? 0.002 -0.215 -8.944 1.00 98.62 89 LEU A CA 1
ATOM 702 C C . LEU A 1 89 ? -1.500 -0.013 -9.150 1.00 98.62 89 LEU A C 1
ATOM 704 O O . LEU A 1 89 ? -2.001 1.077 -8.892 1.00 98.62 89 LEU A O 1
ATOM 708 N N . LYS A 1 90 ? -2.237 -1.060 -9.538 1.00 98.50 90 LYS A N 1
ATOM 709 C CA . LYS A 1 90 ? -3.704 -1.006 -9.647 1.00 98.50 90 LYS A CA 1
ATOM 710 C C . LYS A 1 90 ? -4.363 -0.747 -8.294 1.00 98.50 90 LYS A C 1
ATOM 712 O O . LYS A 1 90 ? -5.312 0.028 -8.215 1.00 98.50 90 LYS A O 1
ATOM 717 N N . LYS A 1 91 ? -3.855 -1.363 -7.220 1.00 98.38 91 LYS A N 1
ATOM 718 C CA . LYS A 1 91 ? -4.341 -1.101 -5.859 1.00 98.38 91 LYS A CA 1
ATOM 719 C C . LYS A 1 91 ? -4.113 0.363 -5.468 1.00 98.38 91 LYS A C 1
ATOM 721 O O . LYS A 1 91 ? -5.044 1.016 -5.004 1.00 98.38 91 LYS A O 1
ATOM 726 N N . ALA A 1 92 ? -2.914 0.892 -5.715 1.00 98.38 92 ALA A N 1
ATOM 727 C CA . ALA A 1 92 ? -2.594 2.296 -5.462 1.00 98.38 92 ALA A CA 1
ATOM 728 C C . ALA A 1 92 ? -3.458 3.258 -6.300 1.00 98.38 92 ALA A C 1
ATOM 730 O O . ALA A 1 92 ? -3.891 4.288 -5.790 1.00 98.38 92 ALA A O 1
ATOM 731 N N . GLU A 1 93 ? -3.755 2.923 -7.558 1.00 98.06 93 GLU A N 1
ATOM 732 C CA . GLU A 1 93 ? -4.574 3.761 -8.444 1.00 98.06 93 GLU A CA 1
ATOM 733 C C . GLU A 1 93 ? -5.998 3.929 -7.900 1.00 98.06 93 GLU A C 1
ATOM 735 O O . GLU A 1 93 ? -6.501 5.049 -7.836 1.00 98.06 93 GLU A O 1
ATOM 740 N N . ILE A 1 94 ? -6.611 2.837 -7.432 1.00 97.06 94 ILE A N 1
ATOM 741 C CA . ILE A 1 94 ? -7.947 2.864 -6.818 1.00 97.06 94 ILE A CA 1
ATOM 742 C C . ILE A 1 94 ? -7.935 3.702 -5.533 1.00 97.06 94 ILE A C 1
ATOM 744 O O . ILE A 1 94 ? -8.816 4.527 -5.311 1.00 97.06 94 ILE A O 1
ATOM 748 N N . LEU A 1 95 ? -6.924 3.514 -4.681 1.00 96.62 95 LEU A N 1
ATOM 749 C CA . LEU A 1 95 ? -6.823 4.218 -3.398 1.00 96.62 95 LEU A CA 1
ATOM 750 C C . LEU A 1 95 ? -6.553 5.720 -3.547 1.00 96.62 95 LEU A C 1
ATOM 752 O O . LEU A 1 95 ? -6.806 6.474 -2.611 1.00 96.62 95 LEU A O 1
ATOM 756 N N . THR A 1 96 ? -6.047 6.156 -4.702 1.00 96.25 96 THR A N 1
ATOM 757 C CA . THR A 1 96 ? -5.673 7.552 -4.966 1.00 96.25 96 THR A CA 1
ATOM 758 C C . THR A 1 96 ? -6.660 8.290 -5.868 1.00 96.25 96 THR A C 1
ATOM 760 O O . THR A 1 96 ? -6.398 9.430 -6.242 1.00 96.25 96 THR A O 1
ATOM 763 N N . GLU A 1 97 ? -7.821 7.707 -6.180 1.00 91.75 97 GLU A N 1
ATOM 764 C CA . GLU A 1 97 ? -8.822 8.305 -7.080 1.00 91.75 97 GLU A CA 1
ATOM 765 C C . GLU A 1 97 ? -9.206 9.746 -6.684 1.00 91.75 97 GLU A C 1
ATOM 767 O O . GLU A 1 97 ? -9.285 10.625 -7.540 1.00 91.75 97 GLU A O 1
ATOM 772 N N . ASN A 1 98 ? -9.320 10.014 -5.379 1.00 88.25 98 ASN A N 1
ATOM 773 C CA . ASN A 1 98 ? -9.654 11.332 -4.822 1.00 88.25 98 ASN A CA 1
ATOM 774 C C . ASN A 1 98 ? -8.432 12.118 -4.294 1.00 88.25 98 ASN A C 1
ATOM 776 O O . ASN A 1 98 ? -8.587 13.139 -3.619 1.00 88.25 98 ASN A O 1
ATOM 780 N N . HIS A 1 99 ? -7.214 11.650 -4.583 1.00 88.62 99 HIS A N 1
ATOM 781 C CA . HIS A 1 99 ? -5.950 12.171 -4.055 1.00 88.62 99 HIS A CA 1
ATOM 782 C C . HIS A 1 99 ? -5.002 12.536 -5.200 1.00 88.62 99 HIS A C 1
ATOM 784 O O . HIS A 1 99 ? -4.133 11.745 -5.564 1.00 88.62 99 HIS A O 1
ATOM 790 N N . PRO A 1 100 ? -5.166 13.724 -5.818 1.00 92.50 100 PRO A N 1
ATOM 791 C CA . PRO A 1 100 ? -4.489 14.051 -7.072 1.00 92.50 100 PRO A CA 1
ATOM 792 C C . PRO A 1 100 ? -2.959 14.035 -6.958 1.00 92.50 100 PRO A C 1
ATOM 794 O O . PRO A 1 100 ? -2.286 13.664 -7.919 1.00 92.50 100 PRO A O 1
ATOM 797 N N . GLN A 1 101 ? -2.411 14.403 -5.796 1.00 93.19 101 GLN A N 1
ATOM 798 C CA . GLN A 1 101 ? -0.968 14.409 -5.559 1.00 93.19 101 GLN A CA 1
ATOM 799 C C . GLN A 1 101 ? -0.400 12.982 -5.544 1.00 93.19 101 GLN A C 1
ATOM 801 O O . GLN A 1 101 ? 0.543 12.676 -6.271 1.00 93.19 101 GLN A O 1
ATOM 806 N N . GLU A 1 102 ? -0.992 12.092 -4.759 1.00 94.06 102 GLU A N 1
ATOM 807 C CA . GLU A 1 102 ? -0.588 10.693 -4.641 1.00 94.06 102 GLU A CA 1
ATOM 808 C C . GLU A 1 102 ? -0.847 9.929 -5.949 1.00 94.06 102 GLU A C 1
ATOM 810 O O . GLU A 1 102 ? -0.013 9.131 -6.385 1.00 94.06 102 GLU A O 1
ATOM 815 N N . ARG A 1 103 ? -1.956 10.241 -6.632 1.00 97.38 103 ARG A N 1
ATOM 816 C CA . ARG A 1 103 ? -2.307 9.661 -7.933 1.00 97.38 103 ARG A CA 1
ATOM 817 C C . ARG A 1 103 ? -1.268 9.978 -9.000 1.00 97.38 103 ARG A C 1
ATOM 819 O O . ARG A 1 103 ? -0.965 9.116 -9.822 1.00 97.38 103 ARG A O 1
ATOM 826 N N . ALA A 1 104 ? -0.695 11.183 -8.990 1.00 98.12 104 ALA A N 1
ATOM 827 C CA . ALA A 1 104 ? 0.371 11.548 -9.920 1.00 98.12 104 ALA A CA 1
ATOM 828 C C . ALA A 1 104 ? 1.591 10.620 -9.773 1.00 98.12 104 ALA A C 1
ATOM 830 O O . ALA A 1 104 ? 2.125 10.146 -10.778 1.00 98.12 104 ALA A O 1
ATOM 831 N N . THR A 1 105 ? 1.978 10.290 -8.537 1.00 97.94 105 THR A N 1
ATOM 832 C CA . THR A 1 105 ? 3.059 9.332 -8.259 1.00 97.94 105 THR A CA 1
ATOM 833 C C . THR A 1 105 ? 2.724 7.937 -8.784 1.00 97.94 105 THR A C 1
ATOM 835 O O . THR A 1 105 ? 3.547 7.325 -9.467 1.00 97.94 105 THR A O 1
ATOM 838 N N . THR A 1 106 ? 1.506 7.445 -8.534 1.00 98.44 106 THR A N 1
ATOM 839 C CA . THR A 1 106 ? 1.073 6.134 -9.040 1.00 98.44 106 THR A CA 1
ATOM 840 C C . THR A 1 106 ? 1.083 6.072 -10.561 1.00 98.44 106 THR A C 1
ATOM 842 O O . THR A 1 106 ? 1.631 5.129 -11.131 1.00 98.44 106 THR A O 1
ATOM 845 N N . LEU A 1 107 ? 0.551 7.090 -11.239 1.00 98.44 107 LEU A N 1
ATOM 846 C CA . LEU A 1 107 ? 0.548 7.138 -12.701 1.00 98.44 107 LEU A CA 1
ATOM 847 C C . LEU A 1 107 ? 1.958 7.219 -13.286 1.00 98.44 107 LEU A C 1
ATOM 849 O O . LEU A 1 107 ? 2.235 6.580 -14.301 1.00 98.44 107 LEU A O 1
ATOM 853 N N . ASN A 1 108 ? 2.866 7.952 -12.639 1.00 98.44 108 ASN A N 1
ATOM 854 C CA . ASN A 1 108 ? 4.271 7.971 -13.033 1.00 98.44 108 ASN A CA 1
ATOM 855 C C . ASN A 1 108 ? 4.894 6.568 -12.942 1.00 98.44 108 ASN A C 1
ATOM 857 O O . ASN A 1 108 ? 5.546 6.111 -13.879 1.00 98.44 108 ASN A O 1
ATOM 861 N N . ASN A 1 109 ? 4.627 5.843 -11.855 1.00 98.44 109 ASN A N 1
ATOM 862 C CA . ASN A 1 109 ? 5.114 4.476 -11.684 1.00 98.44 109 ASN A CA 1
ATOM 863 C C . ASN A 1 109 ? 4.477 3.494 -12.686 1.00 98.44 109 ASN A C 1
ATOM 865 O O . ASN A 1 109 ? 5.153 2.587 -13.174 1.00 98.44 109 ASN A O 1
ATOM 869 N N . MET A 1 110 ? 3.209 3.694 -13.063 1.00 98.56 110 MET A N 1
ATOM 870 C CA . MET A 1 110 ? 2.571 2.951 -14.159 1.00 98.56 110 MET A CA 1
ATOM 871 C C . MET A 1 110 ? 3.220 3.255 -15.512 1.00 98.56 110 MET A C 1
ATOM 873 O O . MET A 1 110 ? 3.431 2.339 -16.304 1.00 98.56 110 MET A O 1
ATOM 877 N N . ALA A 1 111 ? 3.608 4.502 -15.780 1.00 98.38 111 ALA A N 1
ATOM 878 C CA . ALA A 1 111 ? 4.362 4.830 -16.988 1.00 98.38 111 ALA A CA 1
ATOM 879 C C . ALA A 1 111 ? 5.724 4.113 -17.009 1.00 98.38 111 ALA A C 1
ATOM 881 O O . ALA A 1 111 ? 6.089 3.527 -18.028 1.00 98.38 111 ALA A O 1
ATOM 882 N N . CYS A 1 112 ? 6.442 4.077 -15.880 1.00 97.69 112 CYS A N 1
ATOM 883 C CA . CYS A 1 112 ? 7.667 3.284 -15.734 1.00 97.69 112 CYS A CA 1
ATOM 884 C C . CYS A 1 112 ? 7.422 1.792 -16.003 1.00 97.69 112 CYS A C 1
ATOM 886 O O . CYS A 1 112 ? 8.184 1.176 -16.745 1.00 97.69 112 CYS A O 1
ATOM 888 N N . TYR A 1 113 ? 6.341 1.230 -15.455 1.00 98.38 113 TYR A N 1
ATOM 889 C CA . TYR A 1 113 ? 5.929 -0.154 -15.690 1.00 98.38 113 TYR A CA 1
ATOM 890 C C . TYR A 1 113 ? 5.697 -0.457 -17.172 1.00 98.38 113 TYR A C 1
ATOM 892 O O . TYR A 1 113 ? 6.127 -1.501 -17.641 1.00 98.38 113 TYR A O 1
ATOM 900 N N . TYR A 1 114 ? 5.017 0.418 -17.915 1.00 97.69 114 TYR A N 1
ATOM 901 C CA . TYR A 1 114 ? 4.719 0.168 -19.330 1.00 97.69 114 TYR A CA 1
ATOM 902 C C . TYR A 1 114 ? 5.891 0.466 -20.269 1.00 97.69 114 TYR A C 1
ATOM 904 O O . TYR A 1 114 ? 5.920 -0.067 -21.374 1.00 97.69 114 TYR A O 1
ATOM 912 N N . ARG A 1 115 ? 6.847 1.305 -19.850 1.00 96.19 115 ARG A N 1
ATOM 913 C CA . ARG A 1 115 ? 8.052 1.631 -20.632 1.00 96.19 115 ARG A CA 1
ATOM 914 C C . ARG A 1 115 ? 9.165 0.588 -20.505 1.00 96.19 115 ARG A C 1
ATOM 916 O O . ARG A 1 115 ? 10.122 0.662 -21.269 1.00 96.19 115 ARG A O 1
ATOM 923 N N . ARG A 1 116 ? 9.090 -0.265 -19.485 1.00 84.75 116 ARG A N 1
ATOM 924 C CA . ARG A 1 116 ? 10.129 -1.247 -19.161 1.00 84.75 116 ARG A CA 1
ATOM 925 C C . ARG A 1 116 ? 10.538 -2.113 -20.354 1.00 84.75 116 ARG A C 1
ATOM 927 O O . ARG A 1 116 ? 9.656 -2.436 -21.182 1.00 84.75 116 ARG A O 1
#

Radius of gyration: 16.24 Å; chains: 1; bounding box: 43×24×47 Å

pLDDT: mean 92.64, std 10.09, range [53.59, 98.69]

Foldseek 3Di:
DVVVVVVVVLVVLVVLLVVLVVQLVVCVVVVVLVSNLVSLVVSLVSCCVPVNCPDPVNLVSLLVSLVSLLVVLVVCVVVVVLVSNVVSLVSSCVSCVVPVVSNVSSVVSVVVSVVD

Organism: Aphanomyces astaci (NCBI:txid112090)

Secondary structure (DSSP, 8-state):
-HHHHHHHHHHHHHHHHHHHHHHHHHHHHTT-HHHHHHHHHHHHHHHHHHH-TTSHHHHHHHHHHHHHHHHHHHHHHHTT-HHHHHHHHHHHHHHTTT-HHHHHHHHHHHHHHHH-